Protein AF-A0A8S3EEZ1-F1 (afdb_monomer_lite)

Organism: NCBI:txid392030

Radius of gyration: 16.04 Å; chains: 1; bounding box: 25×20×42 Å

Foldseek 3Di:
DDPVVLVVVCVVVVNDHDDDPDDPPCPVVVVVVLVVQVVDPPHDDDDDDDDDD

Structure (mmCIF, N/CA/C/O backbone):
data_AF-A0A8S3EEZ1-F1
#
_entry.id   AF-A0A8S3EEZ1-F1
#
loop_
_atom_site.group_PDB
_atom_site.id
_atom_site.type_symbol
_atom_site.label_atom_id
_atom_site.label_alt_id
_atom_site.label_comp_id
_atom_site.label_asym_id
_atom_site.label_entity_id
_atom_site.label_seq_id
_atom_site.pdbx_PDB_ins_code
_atom_site.Cartn_x
_atom_site.Cartn_y
_atom_site.Cartn_z
_atom_site.occupancy
_atom_site.B_iso_or_equiv
_atom_site.auth_seq_id
_atom_site.auth_comp_id
_atom_site.auth_asym_id
_atom_site.auth_atom_id
_atom_site.pdbx_PDB_model_num
ATOM 1 N N . ARG A 1 1 ? 7.123 -7.378 -9.424 1.00 89.12 1 ARG A N 1
ATOM 2 C CA . ARG A 1 1 ? 8.610 -7.397 -9.487 1.00 89.12 1 ARG A CA 1
ATOM 3 C C . ARG A 1 1 ? 9.177 -7.772 -10.870 1.00 89.12 1 ARG A C 1
ATOM 5 O O . ARG A 1 1 ? 10.386 -7.856 -11.008 1.00 89.12 1 ARG A O 1
ATOM 12 N N . ILE A 1 2 ? 8.347 -7.998 -11.898 1.00 96.25 2 ILE A N 1
ATOM 13 C CA . ILE A 1 2 ? 8.811 -8.432 -13.227 1.00 96.25 2 ILE A CA 1
ATOM 14 C C . ILE A 1 2 ? 9.537 -7.271 -13.938 1.00 96.25 2 ILE A C 1
ATOM 16 O O . ILE A 1 2 ? 8.899 -6.233 -14.138 1.00 96.25 2 ILE A O 1
ATOM 20 N N . PRO A 1 3 ? 10.802 -7.434 -14.381 1.00 94.62 3 PRO A N 1
ATOM 21 C CA . PRO A 1 3 ? 11.575 -6.353 -15.005 1.00 94.62 3 PRO A CA 1
ATOM 22 C C . PRO A 1 3 ? 10.909 -5.767 -16.253 1.00 94.62 3 PRO A C 1
ATOM 24 O O . PRO A 1 3 ? 10.835 -4.554 -16.411 1.00 94.62 3 PRO A O 1
ATOM 27 N N . ARG A 1 4 ? 10.327 -6.621 -17.107 1.00 97.19 4 ARG A N 1
ATOM 28 C CA . ARG A 1 4 ? 9.620 -6.178 -18.320 1.00 97.19 4 ARG A CA 1
ATOM 29 C C . ARG A 1 4 ? 8.467 -5.220 -18.007 1.00 97.19 4 ARG A C 1
ATOM 31 O O . ARG A 1 4 ? 8.306 -4.223 -18.693 1.00 97.19 4 ARG A O 1
ATOM 38 N N . VAL A 1 5 ? 7.696 -5.505 -16.957 1.00 96.25 5 VAL A N 1
ATOM 39 C CA . VAL A 1 5 ? 6.561 -4.663 -16.545 1.00 96.25 5 VAL A CA 1
ATOM 40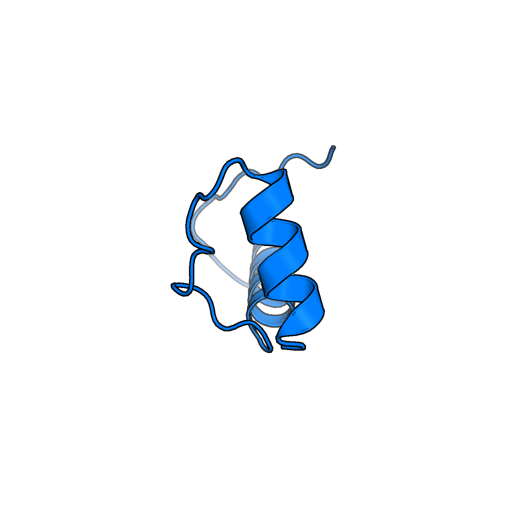 C C . VAL A 1 5 ? 7.054 -3.320 -16.011 1.00 96.25 5 VAL A C 1
ATOM 42 O O . VAL A 1 5 ? 6.493 -2.286 -16.349 1.00 96.25 5 VAL A O 1
ATOM 45 N N . GLN A 1 6 ? 8.130 -3.321 -15.220 1.00 94.19 6 GLN A N 1
ATOM 46 C CA . GLN A 1 6 ? 8.720 -2.082 -14.709 1.00 94.19 6 GLN A CA 1
ATOM 47 C C . GLN A 1 6 ? 9.240 -1.192 -15.844 1.00 94.19 6 GLN A C 1
ATOM 49 O O . GLN A 1 6 ? 8.993 0.009 -15.830 1.00 94.19 6 GLN A O 1
ATOM 54 N N . ASN A 1 7 ? 9.882 -1.783 -16.854 1.00 95.25 7 ASN A N 1
ATOM 55 C CA . ASN A 1 7 ? 10.393 -1.043 -18.006 1.00 95.25 7 ASN A CA 1
ATOM 56 C C . ASN A 1 7 ? 9.270 -0.395 -18.829 1.00 95.25 7 ASN A C 1
ATOM 58 O O . ASN A 1 7 ? 9.394 0.763 -19.216 1.00 95.25 7 ASN A O 1
ATOM 62 N N . GLU A 1 8 ? 8.171 -1.110 -19.082 1.00 96.81 8 GLU A N 1
ATOM 63 C CA . GLU A 1 8 ? 7.023 -0.533 -19.798 1.00 96.81 8 GLU A CA 1
ATOM 64 C C . GLU A 1 8 ? 6.336 0.582 -18.993 1.00 96.81 8 GLU A C 1
ATOM 66 O O . GLU A 1 8 ? 5.975 1.612 -19.560 1.00 96.81 8 GLU A O 1
ATOM 71 N N . LEU A 1 9 ? 6.239 0.443 -17.664 1.00 95.38 9 LEU A N 1
ATOM 72 C CA . LEU A 1 9 ? 5.719 1.508 -16.799 1.00 95.38 9 LEU A CA 1
ATOM 73 C C . LEU A 1 9 ? 6.579 2.775 -16.878 1.00 95.38 9 LEU A C 1
ATOM 75 O O . LEU A 1 9 ? 6.039 3.858 -17.096 1.00 95.38 9 LEU A O 1
ATOM 79 N N . VAL A 1 10 ? 7.906 2.648 -16.782 1.00 96.31 10 VAL A N 1
ATOM 80 C CA . VAL A 1 10 ? 8.833 3.790 -16.909 1.00 96.31 10 VAL A CA 1
ATOM 81 C C . VAL A 1 10 ? 8.665 4.489 -18.259 1.00 96.31 10 VAL A C 1
ATOM 83 O O . VAL A 1 10 ? 8.584 5.716 -18.305 1.00 96.31 10 VAL A O 1
ATOM 86 N N . LYS A 1 11 ? 8.542 3.733 -19.359 1.00 96.44 11 LYS A N 1
ATOM 87 C CA . LYS A 1 11 ? 8.285 4.309 -20.691 1.00 96.44 11 LYS A CA 1
ATOM 88 C C . LYS A 1 11 ? 6.965 5.082 -20.734 1.00 96.44 11 LYS A C 1
ATOM 90 O O . LYS A 1 11 ? 6.947 6.208 -21.223 1.00 96.44 11 LYS A O 1
ATOM 95 N N . SER A 1 12 ? 5.880 4.511 -20.201 1.00 96.12 12 SER A N 1
ATOM 96 C CA . SER A 1 12 ? 4.560 5.166 -20.189 1.00 96.12 12 SER A CA 1
ATOM 97 C C . SER A 1 12 ? 4.521 6.452 -19.358 1.00 96.12 12 SER A C 1
ATOM 99 O O . SER A 1 12 ? 3.748 7.355 -19.660 1.00 96.12 12 SER A O 1
ATOM 101 N N . LEU A 1 13 ? 5.386 6.554 -18.345 1.00 94.88 13 LEU A N 1
ATOM 102 C CA . LEU A 1 13 ? 5.511 7.713 -17.462 1.00 94.88 13 LEU A CA 1
ATOM 103 C C . LEU A 1 13 ? 6.540 8.739 -17.970 1.00 94.88 13 LEU A C 1
ATOM 105 O O . LEU A 1 13 ? 6.945 9.619 -17.218 1.00 94.88 13 LEU A O 1
ATOM 109 N N . GLY A 1 14 ? 6.992 8.634 -19.224 1.00 94.38 14 GLY A N 1
ATOM 110 C CA . GLY A 1 14 ? 7.927 9.595 -19.817 1.00 94.38 14 GLY A CA 1
ATOM 111 C C . GLY A 1 14 ? 9.362 9.477 -19.296 1.00 94.38 14 GLY A C 1
ATOM 112 O O . GLY A 1 14 ? 10.095 10.461 -19.299 1.00 94.38 14 GLY A O 1
ATOM 113 N N . GLY A 1 15 ? 9.771 8.290 -18.839 1.00 92.50 15 GLY A N 1
ATOM 114 C CA . GLY 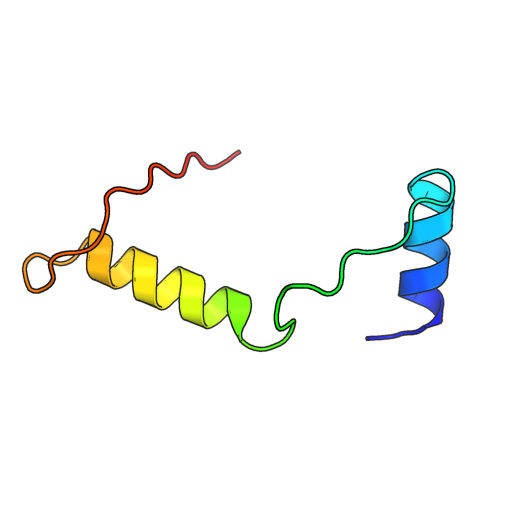A 1 15 ? 11.130 8.033 -18.353 1.00 92.50 15 GLY A CA 1
ATOM 115 C C . GLY A 1 15 ? 11.352 8.349 -16.873 1.00 92.50 15 GLY A C 1
ATOM 116 O O . GLY A 1 15 ? 12.483 8.254 -16.403 1.00 92.50 15 GLY A O 1
ATOM 117 N N . ILE A 1 16 ? 10.298 8.697 -16.130 1.00 93.94 16 ILE A N 1
ATOM 118 C CA . ILE A 1 16 ? 10.381 8.923 -14.683 1.00 93.94 16 ILE A CA 1
ATOM 119 C C . ILE A 1 16 ? 10.692 7.596 -13.977 1.00 93.94 16 ILE A C 1
ATOM 121 O O . ILE A 1 16 ? 10.026 6.582 -14.201 1.00 93.94 16 ILE A O 1
ATOM 125 N N . GLU A 1 17 ? 11.699 7.605 -13.102 1.00 92.62 17 GLU A N 1
ATOM 126 C CA . GLU A 1 17 ? 12.050 6.430 -12.307 1.00 92.62 17 GLU A CA 1
ATOM 127 C C . GLU A 1 17 ? 10.933 6.045 -11.326 1.00 92.62 17 GLU A C 1
ATOM 129 O O . GLU A 1 17 ? 10.314 6.888 -10.674 1.00 92.62 17 GLU A O 1
ATOM 134 N N . LEU A 1 18 ? 10.697 4.737 -11.180 1.00 92.50 18 LEU A N 1
ATOM 135 C CA . LEU A 1 18 ? 9.725 4.219 -10.219 1.00 92.50 18 LEU A CA 1
ATOM 136 C C . LEU A 1 18 ? 10.230 4.415 -8.784 1.00 92.50 18 LEU A C 1
ATOM 138 O O . LEU A 1 18 ? 11.328 3.973 -8.440 1.00 92.50 18 LEU A O 1
ATOM 142 N N . GLY A 1 19 ? 9.390 5.000 -7.928 1.00 93.06 19 GLY A N 1
ATOM 143 C CA . GLY A 1 19 ? 9.673 5.142 -6.500 1.00 93.06 19 GLY A CA 1
ATOM 144 C C . GLY A 1 19 ? 9.806 3.788 -5.791 1.00 93.06 19 GLY A C 1
ATOM 145 O O . GLY A 1 19 ? 9.039 2.860 -6.044 1.00 93.06 19 GLY A O 1
ATOM 146 N N . LYS A 1 20 ? 10.782 3.679 -4.880 1.00 92.31 20 LYS A N 1
ATOM 147 C CA . LYS A 1 20 ? 11.098 2.446 -4.123 1.00 92.31 20 LYS A CA 1
ATOM 148 C C . LYS A 1 20 ? 11.099 2.651 -2.603 1.00 92.31 20 LYS A C 1
ATOM 150 O O . LYS A 1 20 ? 11.725 1.892 -1.874 1.00 92.31 20 LYS A O 1
ATOM 155 N N . SER A 1 21 ? 10.424 3.694 -2.123 1.00 94.62 21 SER A N 1
ATOM 156 C CA . SER A 1 21 ? 10.386 4.069 -0.702 1.00 94.62 21 SER A CA 1
ATOM 157 C C . SER A 1 21 ? 9.404 3.248 0.140 1.00 94.62 21 SER A C 1
ATOM 159 O O . SER A 1 21 ? 9.445 3.323 1.364 1.00 94.62 21 SER A O 1
ATOM 161 N N . LEU A 1 22 ? 8.520 2.474 -0.494 1.00 94.50 22 LEU A N 1
ATOM 162 C CA . LEU A 1 22 ? 7.525 1.631 0.166 1.00 94.50 22 LEU A CA 1
ATOM 163 C C . LEU A 1 22 ? 7.853 0.152 -0.032 1.00 94.50 22 LEU A C 1
ATOM 165 O O . LEU A 1 22 ? 8.240 -0.271 -1.122 1.00 94.50 22 LEU A O 1
ATOM 169 N N . ASN A 1 23 ? 7.634 -0.643 1.016 1.00 95.19 23 ASN A N 1
ATOM 170 C CA . ASN A 1 23 ? 7.685 -2.097 0.916 1.00 95.19 23 ASN A CA 1
ATOM 171 C C . ASN A 1 23 ? 6.520 -2.590 0.043 1.00 95.19 23 ASN A C 1
ATOM 173 O O . ASN A 1 23 ? 5.356 -2.377 0.377 1.00 95.19 23 ASN A O 1
ATOM 177 N N . THR A 1 24 ? 6.830 -3.263 -1.066 1.00 92.94 24 THR A N 1
ATOM 178 C CA . THR A 1 24 ? 5.827 -3.697 -2.047 1.00 92.94 24 THR A CA 1
ATOM 179 C C . THR A 1 24 ? 4.948 -4.844 -1.575 1.00 92.94 24 THR A C 1
ATOM 181 O O . THR A 1 24 ? 3.878 -5.040 -2.143 1.00 92.94 24 THR A O 1
ATOM 184 N N . ASP A 1 25 ? 5.392 -5.609 -0.581 1.00 94.69 25 ASP A N 1
ATOM 185 C CA . ASP A 1 25 ? 4.699 -6.829 -0.168 1.00 94.69 25 ASP A CA 1
ATOM 186 C C . ASP A 1 25 ? 3.757 -6.555 1.016 1.00 94.69 25 ASP A C 1
ATOM 188 O O . ASP A 1 25 ? 2.684 -7.142 1.114 1.00 94.69 25 ASP A O 1
ATOM 192 N N . GLU A 1 26 ? 4.122 -5.612 1.890 1.00 96.56 26 GLU A N 1
ATOM 193 C CA . GLU A 1 26 ? 3.438 -5.391 3.174 1.00 96.56 26 GLU A CA 1
ATOM 194 C C . GLU A 1 26 ? 2.633 -4.091 3.237 1.00 96.56 26 GLU A C 1
ATOM 196 O O . GLU A 1 26 ? 1.734 -3.968 4.071 1.00 96.56 26 GLU A O 1
ATOM 201 N N . ALA A 1 27 ? 2.918 -3.108 2.374 1.00 96.25 27 ALA A N 1
ATOM 202 C CA . ALA A 1 27 ? 2.313 -1.778 2.483 1.00 96.25 27 ALA A CA 1
ATOM 203 C C . ALA A 1 27 ? 0.776 -1.811 2.446 1.00 96.25 27 ALA A C 1
ATOM 205 O O . ALA A 1 27 ? 0.130 -1.074 3.190 1.00 96.25 27 ALA A O 1
ATOM 206 N N . ALA A 1 28 ? 0.189 -2.698 1.636 1.00 95.31 28 ALA A N 1
ATOM 207 C CA . ALA A 1 28 ? -1.260 -2.866 1.566 1.00 95.31 28 ALA A CA 1
ATOM 208 C C . ALA A 1 28 ? -1.845 -3.397 2.888 1.00 95.31 28 ALA A C 1
ATOM 210 O O . ALA A 1 28 ? -2.833 -2.860 3.387 1.00 95.31 28 ALA A O 1
ATOM 211 N N . ALA A 1 29 ? -1.206 -4.406 3.490 1.00 97.81 29 ALA A N 1
ATOM 212 C CA . ALA A 1 29 ? -1.636 -4.967 4.768 1.00 97.81 29 ALA A CA 1
ATOM 213 C C . ALA A 1 29 ? -1.507 -3.936 5.897 1.00 97.81 29 ALA A C 1
ATOM 215 O O . ALA A 1 29 ? -2.450 -3.734 6.660 1.00 97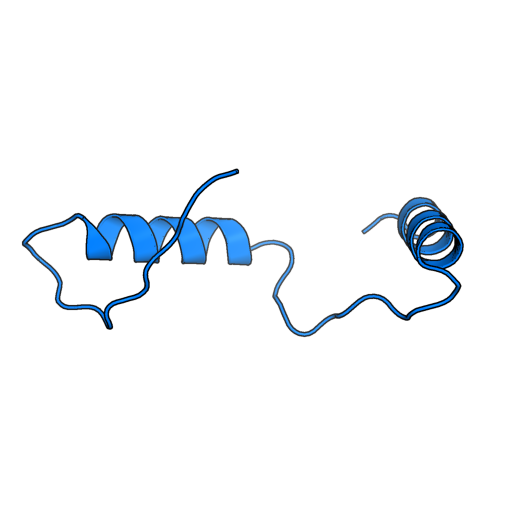.81 29 ALA A O 1
ATOM 216 N N . MET A 1 30 ? -0.379 -3.224 5.961 1.00 97.19 30 MET A N 1
ATOM 217 C CA . MET A 1 30 ? -0.140 -2.191 6.972 1.00 97.19 30 MET A CA 1
ATOM 218 C C . MET A 1 30 ? -1.130 -1.026 6.857 1.00 97.19 30 MET A C 1
ATOM 220 O O . MET A 1 30 ? -1.651 -0.561 7.872 1.00 97.19 30 MET A O 1
ATOM 224 N N . GLY A 1 31 ? -1.444 -0.592 5.633 1.00 94.94 31 GLY A N 1
ATOM 225 C CA . GLY A 1 31 ? -2.486 0.406 5.386 1.00 94.94 31 GLY A CA 1
ATOM 226 C C . GLY A 1 31 ? -3.867 -0.073 5.843 1.00 94.94 31 GLY A C 1
ATOM 227 O O . GLY A 1 31 ? -4.582 0.667 6.519 1.00 94.94 31 GLY A O 1
ATOM 228 N N . GLY A 1 32 ? -4.211 -1.331 5.554 1.00 94.88 32 GLY A N 1
ATOM 229 C CA . GLY A 1 32 ? -5.459 -1.950 6.005 1.00 94.88 32 GLY A CA 1
ATOM 230 C C . GLY A 1 32 ? -5.571 -2.038 7.530 1.00 94.88 32 GLY A C 1
ATOM 231 O O . GLY A 1 32 ? -6.597 -1.659 8.093 1.00 94.88 32 GLY A O 1
ATOM 232 N N . VAL A 1 33 ? -4.506 -2.462 8.215 1.00 96.06 33 VAL A N 1
ATOM 233 C CA . VAL A 1 33 ? -4.453 -2.511 9.688 1.00 96.06 33 VAL A CA 1
ATOM 234 C C . VAL A 1 33 ? -4.617 -1.115 10.286 1.00 96.06 33 VAL A C 1
ATOM 236 O O . VAL A 1 33 ? -5.379 -0.938 11.237 1.00 96.06 33 VAL A O 1
ATOM 239 N N . TYR A 1 34 ? -3.953 -0.109 9.712 1.00 95.62 34 TYR A N 1
ATOM 240 C CA . TYR A 1 34 ? -4.092 1.272 10.165 1.00 95.62 34 TYR A CA 1
ATOM 241 C C . TYR A 1 34 ? -5.525 1.783 10.002 1.00 95.62 34 TYR A C 1
ATOM 243 O O . TYR A 1 34 ? -6.080 2.381 10.926 1.00 95.62 34 TYR A O 1
ATOM 251 N N . GLN A 1 35 ? -6.148 1.501 8.857 1.00 94.69 35 GLN A N 1
ATOM 252 C CA . GLN A 1 35 ? -7.533 1.878 8.599 1.00 94.69 35 GLN A CA 1
ATOM 253 C C . GLN A 1 35 ? -8.502 1.167 9.553 1.00 94.69 35 GLN A C 1
ATOM 255 O O . GLN A 1 35 ? -9.412 1.797 10.089 1.00 94.69 35 GLN A O 1
ATOM 260 N N . ALA A 1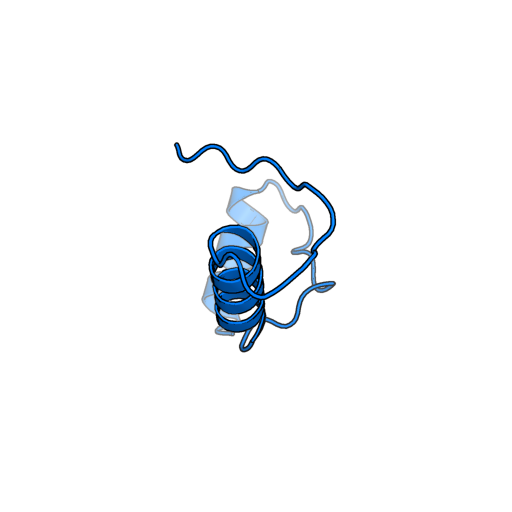 36 ? -8.286 -0.119 9.837 1.00 94.69 36 ALA A N 1
ATOM 261 C CA . ALA A 1 36 ? -9.075 -0.857 10.819 1.00 94.69 36 ALA A CA 1
ATOM 262 C C . ALA A 1 36 ? -8.942 -0.253 12.229 1.00 94.69 36 ALA A C 1
ATOM 264 O O . ALA A 1 36 ? -9.942 -0.083 12.930 1.00 94.69 36 ALA A O 1
ATOM 265 N N . ALA A 1 37 ? -7.729 0.136 12.629 1.00 95.50 37 ALA A N 1
ATOM 266 C CA . ALA A 1 37 ? -7.492 0.820 13.897 1.00 95.50 37 ALA A CA 1
ATOM 267 C C . ALA A 1 37 ? -8.169 2.200 13.948 1.00 95.50 37 ALA A C 1
ATOM 269 O O . ALA A 1 37 ? -8.717 2.557 14.987 1.00 95.50 37 ALA A O 1
ATOM 270 N N . ALA A 1 38 ? -8.185 2.946 12.837 1.00 93.81 38 ALA A N 1
ATOM 271 C CA . ALA A 1 38 ? -8.864 4.239 12.733 1.00 93.81 38 ALA A CA 1
ATOM 272 C C . ALA A 1 38 ? -10.393 4.136 12.868 1.00 93.81 38 ALA A C 1
ATOM 274 O O . ALA A 1 38 ? -11.026 5.053 13.391 1.00 93.81 38 ALA A O 1
ATOM 275 N N . LEU A 1 39 ? -10.984 3.034 12.400 1.00 93.00 39 LEU A N 1
ATOM 276 C CA . LEU A 1 39 ? -12.423 2.762 12.496 1.00 93.00 39 LEU A CA 1
ATOM 277 C C . LEU A 1 39 ? -12.824 2.140 13.844 1.00 93.00 39 LEU A C 1
ATOM 279 O O . LEU A 1 39 ? -13.984 2.221 14.251 1.00 93.00 39 LEU A O 1
ATOM 283 N N . SER A 1 40 ? -11.878 1.511 14.540 1.00 94.56 40 SER A N 1
ATOM 284 C CA . SER A 1 40 ? -12.108 0.886 15.839 1.00 94.56 40 SER A CA 1
ATOM 285 C C . SER A 1 40 ? -12.161 1.917 16.968 1.00 94.56 40 SER A C 1
ATOM 287 O O . SER A 1 40 ? -11.398 2.876 17.011 1.00 94.56 40 SER A O 1
ATOM 289 N N . LYS A 1 41 ? -13.024 1.675 17.961 1.00 90.38 41 LYS A N 1
ATOM 290 C CA . LYS A 1 41 ? -13.095 2.487 19.189 1.00 90.38 41 LYS A CA 1
ATOM 291 C C . LYS A 1 41 ? -11.969 2.172 20.186 1.00 90.38 41 LYS A C 1
ATOM 293 O O . LYS A 1 41 ? -11.800 2.906 21.154 1.00 90.38 41 LYS A O 1
ATOM 298 N N . GLY A 1 42 ? -11.234 1.075 19.976 1.00 93.75 42 GLY A N 1
ATOM 299 C CA . GLY A 1 42 ? -10.219 0.573 20.910 1.00 93.75 42 GLY A CA 1
ATOM 300 C C . GLY A 1 42 ? -8.829 1.193 20.752 1.00 93.75 42 GLY A C 1
ATOM 301 O O . GLY A 1 42 ? -7.972 0.974 21.603 1.00 93.75 42 GLY A O 1
ATOM 302 N N . TYR A 1 43 ? -8.593 1.966 19.690 1.00 93.62 43 TYR A N 1
ATOM 303 C CA . TYR A 1 43 ? -7.270 2.490 19.357 1.00 93.62 43 TYR A CA 1
ATOM 304 C C . TYR A 1 43 ? -7.333 3.984 19.046 1.00 93.62 43 TYR A C 1
ATOM 306 O O . TYR A 1 43 ? -8.297 4.482 18.471 1.00 93.62 43 TYR A O 1
ATOM 314 N N . ARG A 1 44 ? -6.278 4.716 19.419 1.00 94.19 44 ARG A N 1
ATOM 315 C CA . ARG A 1 44 ? -6.105 6.126 19.058 1.00 94.19 44 ARG A CA 1
ATOM 316 C C . ARG A 1 44 ? -4.984 6.235 18.038 1.00 94.19 44 ARG A C 1
ATOM 318 O O . ARG A 1 44 ? -3.825 6.005 18.368 1.00 94.19 44 ARG A O 1
ATOM 325 N N . VAL A 1 45 ? -5.332 6.620 16.818 1.00 95.00 45 VAL A N 1
ATOM 326 C CA . VAL A 1 45 ? -4.381 6.846 15.724 1.00 95.00 45 VAL A CA 1
ATOM 327 C C . VAL A 1 45 ? -4.392 8.310 15.292 1.00 95.00 45 VAL A C 1
ATOM 329 O O . VAL A 1 45 ? -5.315 9.065 15.608 1.00 95.00 45 VAL A O 1
ATOM 332 N N . LYS A 1 46 ? -3.349 8.736 14.574 1.00 96.19 46 LYS A N 1
ATOM 333 C CA . LYS A 1 46 ? -3.311 10.074 13.973 1.00 96.19 46 LYS A CA 1
ATOM 334 C C . LYS A 1 46 ? -4.409 10.171 12.909 1.00 96.19 46 LYS A C 1
ATOM 336 O O . LYS A 1 46 ? -4.565 9.278 12.089 1.00 96.19 46 LYS A O 1
ATOM 341 N N . LYS A 1 47 ? -5.184 11.257 12.908 1.00 90.50 47 LYS A N 1
ATOM 342 C CA . LYS A 1 47 ? -6.251 11.419 11.914 1.00 90.50 47 LYS A CA 1
ATOM 343 C C . LYS A 1 47 ? -5.639 11.530 10.514 1.00 90.50 47 LYS A C 1
ATOM 345 O O . LYS A 1 47 ? -4.853 12.440 10.256 1.00 90.50 47 LYS A O 1
ATOM 350 N N . PHE A 1 48 ? -6.033 10.622 9.630 1.00 91.81 48 PHE A N 1
ATOM 351 C CA . PHE A 1 48 ? -5.671 10.603 8.218 1.00 91.81 48 PHE A CA 1
ATOM 352 C C . PHE A 1 48 ? -6.960 10.443 7.410 1.00 91.81 48 PHE A C 1
ATOM 354 O O . PHE A 1 48 ? -7.725 9.513 7.650 1.00 91.81 48 PHE A O 1
ATOM 361 N N . ILE A 1 49 ? -7.257 11.401 6.530 1.00 90.44 49 ILE A N 1
ATOM 362 C CA . ILE A 1 49 ? -8.505 11.413 5.760 1.00 90.44 49 ILE A CA 1
ATOM 363 C C . ILE A 1 49 ? -8.213 10.791 4.400 1.00 90.44 49 ILE A C 1
ATOM 365 O O . ILE A 1 49 ? -7.456 11.357 3.615 1.00 90.44 49 ILE A O 1
ATOM 369 N N . VAL A 1 50 ? -8.824 9.639 4.137 1.00 88.75 50 VAL A N 1
ATOM 370 C CA . VAL A 1 50 ? -8.757 8.948 2.847 1.00 88.75 50 VAL A CA 1
ATOM 371 C C . VAL A 1 50 ? -10.070 9.182 2.111 1.00 88.75 50 VAL A C 1
ATOM 373 O O . VAL A 1 50 ? -11.141 9.044 2.702 1.00 88.75 50 VAL A O 1
ATOM 376 N N . LYS A 1 51 ? -9.987 9.545 0.832 1.00 90.19 51 LYS A N 1
ATOM 377 C CA . LYS A 1 51 ? -11.129 9.608 -0.080 1.00 90.19 51 LYS A CA 1
ATOM 378 C C . LYS A 1 51 ? -10.856 8.624 -1.210 1.00 90.19 51 LYS A C 1
ATOM 380 O O . LYS A 1 51 ? -9.784 8.694 -1.803 1.00 90.19 51 LYS A O 1
ATOM 385 N N . ASP A 1 52 ? -11.789 7.711 -1.446 1.00 80.94 52 ASP A N 1
ATOM 386 C CA . ASP A 1 52 ? -11.695 6.775 -2.567 1.00 80.94 52 ASP A CA 1
ATOM 387 C C . ASP A 1 52 ? -12.145 7.44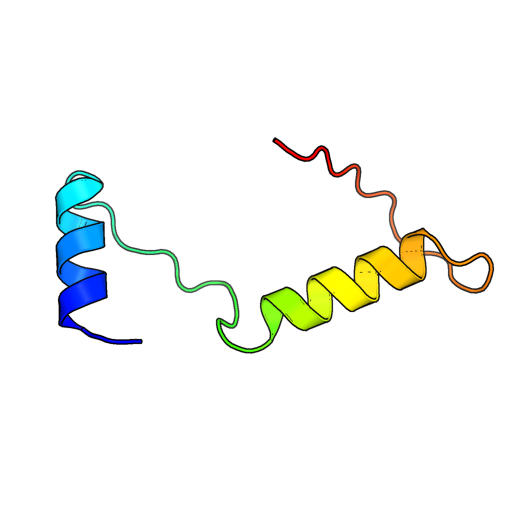9 -3.877 1.00 80.94 52 ASP A C 1
ATOM 389 O O . ASP A 1 52 ? -12.812 8.494 -3.828 1.00 80.94 52 ASP A O 1
ATOM 393 N N . ALA A 1 53 ? -11.709 6.897 -5.012 1.00 58.81 53 ALA A N 1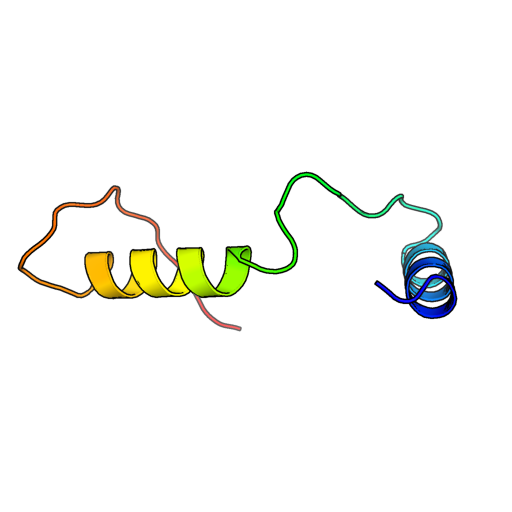
ATOM 394 C CA . ALA A 1 53 ? -11.899 7.465 -6.353 1.00 58.81 53 ALA A CA 1
ATOM 395 C C . ALA A 1 53 ? -13.327 7.298 -6.897 1.00 58.81 53 ALA A C 1
ATOM 397 O O . ALA A 1 53 ? -13.926 6.218 -6.696 1.00 58.81 53 ALA A O 1
#

Sequence (53 aa):
RIPRVQNELVKSLGGIELGKSLNTDEAAAMGGVYQAAALSKGYRVKKFIVKDA

pLDDT: mean 93.35, std 5.52, range [58.81, 97.81]

InterPro domains:
  IPR013126 Heat shock protein 70 family [PF00012] (1-52)
  IPR013126 Heat shock protein 70 family [PTHR45639] (1-53)

Secondary structure (DSSP, 8-state):
--HHHHHHHHHHTTTPPPP--S-TTTHHHHHHHHHHHHH-TT-----------